Protein AF-A0A0F9GTE6-F1 (afdb_monomer_lite)

pLDDT: mean 76.85, std 14.92, range [38.41, 95.69]

Sequence (167 aa):
MPIQGTTLVRAFATLTADADADIIEAENVVIGGVTYTFDAASPLDTINTVPFVTAFAPNMAALVKVINVTGTVLTDYYTGQTKNQYCHAVLVSAGVVAIYSRVAGVSGNLVAITVGNSAIVLSDNNGALLKLGAGFIDTAIDNLQASAQINSEVAQFLAEMEINPNL

Structure (mmCIF, N/CA/C/O backbone):
data_AF-A0A0F9GTE6-F1
#
_entry.id   AF-A0A0F9GTE6-F1
#
loop_
_atom_site.group_PDB
_atom_site.id
_atom_site.type_symbol
_atom_site.label_atom_id
_atom_site.label_alt_id
_atom_site.label_comp_id
_atom_site.label_asym_id
_atom_site.label_entity_id
_atom_site.label_seq_id
_atom_site.pdbx_PDB_ins_code
_atom_site.Cartn_x
_atom_site.Cartn_y
_atom_site.Cartn_z
_atom_site.occupancy
_atom_site.B_iso_or_equiv
_atom_site.auth_seq_id
_atom_site.auth_comp_id
_atom_site.auth_asym_id
_atom_site.auth_atom_id
_atom_site.pdbx_PDB_model_num
ATOM 1 N N . MET A 1 1 ? -16.023 3.169 37.077 1.00 40.50 1 MET A N 1
ATOM 2 C CA . MET A 1 1 ? -14.614 3.378 36.665 1.00 40.50 1 MET A CA 1
ATOM 3 C C . MET A 1 1 ? -14.619 4.242 35.417 1.00 40.50 1 MET A C 1
ATOM 5 O O . MET A 1 1 ? -15.476 3.986 34.581 1.00 40.50 1 MET A O 1
ATOM 9 N N . PRO A 1 2 ? -13.734 5.239 35.263 1.00 38.41 2 PRO A N 1
ATOM 10 C CA . PRO A 1 2 ? -13.631 5.945 33.993 1.00 38.41 2 PRO A CA 1
ATOM 11 C C . PRO A 1 2 ? -13.112 4.963 32.936 1.00 38.41 2 PRO A C 1
ATOM 13 O O . PRO A 1 2 ? -12.045 4.372 33.106 1.00 38.41 2 PRO A O 1
ATOM 16 N N . ILE A 1 3 ? -13.890 4.758 31.874 1.00 45.59 3 ILE A N 1
ATOM 17 C CA . ILE A 1 3 ? -13.437 4.069 30.665 1.00 45.59 3 ILE A CA 1
ATOM 18 C C . ILE A 1 3 ? -12.301 4.924 30.099 1.00 45.59 3 ILE A C 1
ATOM 20 O O . ILE A 1 3 ? -12.526 6.040 29.632 1.00 45.59 3 ILE A O 1
ATOM 24 N N . GLN A 1 4 ? -11.061 4.442 30.207 1.00 45.56 4 GLN A N 1
ATOM 25 C CA . GLN A 1 4 ? -9.958 5.039 29.465 1.00 45.56 4 GLN A CA 1
ATOM 26 C C . GLN A 1 4 ? -10.237 4.808 27.980 1.00 45.56 4 GLN A C 1
ATOM 28 O O . GLN A 1 4 ? -10.204 3.672 27.512 1.00 45.56 4 GLN A O 1
ATOM 33 N N . GLY A 1 5 ? -10.542 5.883 27.251 1.00 46.62 5 GLY A N 1
ATOM 34 C CA . GLY A 1 5 ? -10.661 5.841 25.800 1.00 46.62 5 GLY A CA 1
ATOM 35 C C . GLY A 1 5 ? -9.325 5.417 25.201 1.00 46.62 5 GLY A C 1
ATOM 36 O O . GLY A 1 5 ? -8.363 6.183 25.219 1.00 46.62 5 GLY A O 1
ATOM 37 N N . THR A 1 6 ? -9.245 4.187 24.706 1.00 55.84 6 THR A N 1
ATOM 38 C CA . THR A 1 6 ? -8.072 3.714 23.978 1.00 55.84 6 THR A CA 1
ATOM 39 C C . THR A 1 6 ? -8.089 4.325 22.580 1.00 55.84 6 THR A C 1
ATOM 41 O O . THR A 1 6 ? -9.064 4.224 21.835 1.00 55.84 6 THR A O 1
ATOM 44 N N . THR A 1 7 ? -7.008 5.013 22.221 1.00 57.53 7 THR A N 1
ATOM 45 C CA . THR A 1 7 ? -6.841 5.588 20.886 1.00 57.53 7 THR A CA 1
ATOM 46 C C . THR A 1 7 ? -6.829 4.471 19.847 1.00 57.53 7 THR A C 1
ATOM 48 O O . THR A 1 7 ? -6.000 3.564 19.914 1.00 57.53 7 THR A O 1
ATOM 51 N N . LEU A 1 8 ? -7.718 4.544 18.854 1.00 60.12 8 LEU A N 1
ATOM 52 C CA . LEU A 1 8 ? -7.701 3.624 17.720 1.00 60.12 8 LEU A CA 1
ATOM 53 C C . LEU A 1 8 ? -6.413 3.828 16.913 1.00 60.12 8 LEU A C 1
ATOM 55 O O . LEU A 1 8 ? -6.202 4.886 16.318 1.00 60.12 8 LEU A O 1
ATOM 59 N N . VAL A 1 9 ? -5.559 2.806 16.864 1.00 66.25 9 VAL A N 1
ATOM 60 C CA . VAL A 1 9 ? -4.323 2.827 16.070 1.00 66.25 9 VAL A CA 1
ATOM 61 C C . VAL A 1 9 ? -4.582 2.187 14.702 1.00 66.25 9 VAL A C 1
ATOM 63 O O . VAL A 1 9 ? -5.354 1.233 14.571 1.00 66.25 9 VAL A O 1
ATOM 66 N N . ARG A 1 10 ? -3.951 2.716 13.651 1.00 72.50 10 ARG A N 1
ATOM 67 C CA . ARG A 1 10 ? -3.991 2.130 12.302 1.00 72.50 10 ARG A CA 1
ATOM 68 C C . ARG A 1 10 ? -2.991 0.985 12.203 1.00 72.50 10 ARG A C 1
ATOM 70 O O . ARG A 1 10 ? -1.875 1.117 12.693 1.00 72.50 10 ARG A O 1
ATOM 77 N N . ALA A 1 11 ? -3.379 -0.107 11.544 1.00 74.81 11 ALA A N 1
ATOM 78 C CA . ALA A 1 11 ? -2.418 -1.134 11.152 1.00 74.81 11 ALA A CA 1
ATOM 79 C C . ALA A 1 11 ? -1.378 -0.524 10.214 1.00 74.81 11 ALA A C 1
ATOM 81 O O . ALA A 1 11 ? -1.739 0.284 9.349 1.00 74.81 11 ALA A O 1
ATOM 82 N N . PHE A 1 12 ? -0.119 -0.899 10.409 1.00 78.06 12 PHE A N 1
ATOM 83 C CA . PHE A 1 12 ? 1.001 -0.404 9.625 1.00 78.06 12 PHE A CA 1
ATOM 84 C C . PHE A 1 12 ? 1.960 -1.546 9.289 1.00 78.06 12 PHE A C 1
ATOM 86 O O . PHE A 1 12 ? 1.988 -2.537 10.009 1.00 78.06 12 PHE A O 1
ATOM 93 N N . ALA A 1 13 ? 2.715 -1.386 8.207 1.00 79.88 13 ALA A N 1
ATOM 94 C CA . ALA A 1 13 ? 3.889 -2.188 7.876 1.00 79.88 13 ALA A CA 1
ATOM 95 C C . ALA A 1 13 ? 4.920 -1.305 7.176 1.00 79.88 13 ALA A C 1
ATOM 97 O O . ALA A 1 13 ? 4.585 -0.229 6.668 1.00 79.88 13 ALA A O 1
ATOM 98 N N . THR A 1 14 ? 6.165 -1.766 7.119 1.00 82.00 14 THR A N 1
ATOM 99 C CA . THR A 1 14 ? 7.254 -1.060 6.443 1.00 82.00 14 THR A CA 1
ATOM 100 C C . THR A 1 14 ? 7.829 -1.880 5.299 1.00 82.00 14 THR A C 1
ATOM 102 O O . THR A 1 14 ? 8.071 -3.082 5.422 1.00 82.00 14 THR A O 1
ATOM 105 N N . LEU A 1 15 ? 8.063 -1.192 4.186 1.00 83.50 15 LEU A N 1
ATOM 106 C CA . LEU A 1 15 ? 8.885 -1.650 3.075 1.00 83.50 15 LEU A CA 1
ATOM 107 C C . LEU A 1 15 ? 10.243 -0.963 3.190 1.00 83.50 15 LEU A C 1
ATOM 109 O O . LEU A 1 15 ? 10.313 0.264 3.328 1.00 83.50 15 LEU A O 1
ATOM 113 N N . THR A 1 16 ? 11.304 -1.758 3.153 1.00 82.56 16 THR A N 1
ATOM 114 C CA . THR A 1 16 ? 12.698 -1.312 3.238 1.00 82.56 16 THR A CA 1
ATOM 115 C C . THR A 1 16 ? 13.519 -1.944 2.124 1.00 82.56 16 THR A C 1
ATOM 117 O O . THR A 1 16 ? 13.119 -2.960 1.559 1.00 82.56 16 THR A O 1
ATOM 120 N N . ALA A 1 17 ? 14.678 -1.364 1.825 1.00 72.06 17 ALA A N 1
ATOM 121 C CA . ALA A 1 17 ? 15.655 -2.012 0.958 1.00 72.06 17 ALA A CA 1
ATOM 122 C C . ALA A 1 17 ? 16.155 -3.331 1.569 1.00 72.06 17 ALA A C 1
ATOM 124 O O . ALA A 1 17 ? 16.288 -3.440 2.794 1.00 72.06 17 ALA A O 1
ATOM 125 N N . ASP A 1 18 ? 16.448 -4.302 0.708 1.00 73.75 18 ASP A N 1
ATOM 126 C CA . ASP A 1 18 ? 17.352 -5.407 1.030 1.00 73.75 18 ASP A CA 1
ATOM 127 C C . ASP A 1 18 ? 18.783 -4.889 1.290 1.00 73.75 18 ASP A C 1
ATOM 129 O O . ASP A 1 18 ? 19.140 -3.778 0.889 1.00 73.75 18 ASP A O 1
ATOM 133 N N . ALA A 1 19 ? 19.619 -5.705 1.931 1.00 65.19 19 ALA A N 1
ATOM 134 C CA . ALA A 1 19 ? 21.049 -5.483 2.095 1.00 65.19 19 ALA A CA 1
ATOM 135 C C . ALA A 1 19 ? 21.783 -5.254 0.756 1.00 65.19 19 ALA A C 1
ATOM 137 O O . ALA A 1 19 ? 22.762 -4.508 0.746 1.00 65.19 19 ALA A O 1
ATOM 138 N N . ASP A 1 20 ? 21.278 -5.825 -0.347 1.00 65.62 20 ASP A N 1
ATOM 139 C CA . ASP A 1 20 ? 21.860 -5.727 -1.697 1.00 65.62 20 ASP A CA 1
ATOM 140 C C . ASP A 1 20 ? 21.166 -4.683 -2.616 1.00 65.62 20 ASP A C 1
ATOM 142 O O . ASP A 1 20 ? 21.550 -4.514 -3.767 1.00 65.62 20 ASP A O 1
ATOM 146 N N . ALA A 1 21 ? 20.170 -3.955 -2.097 1.00 65.00 21 ALA A N 1
ATOM 147 C CA . ALA A 1 21 ? 19.617 -2.661 -2.543 1.00 65.00 21 ALA A CA 1
ATOM 148 C C . ALA A 1 21 ? 19.393 -2.312 -4.045 1.00 65.00 21 ALA A C 1
ATOM 150 O O . ALA A 1 21 ? 19.319 -1.118 -4.350 1.00 65.00 21 ALA A O 1
ATOM 151 N N . ASP A 1 22 ? 19.147 -3.258 -4.954 1.00 72.50 22 ASP A N 1
ATOM 152 C CA . ASP A 1 22 ? 18.803 -2.943 -6.357 1.00 72.50 22 ASP A CA 1
ATOM 153 C C . ASP A 1 22 ? 17.375 -3.378 -6.729 1.00 72.50 22 ASP A C 1
ATOM 155 O O . ASP A 1 22 ? 17.148 -4.552 -7.006 1.00 72.50 22 ASP A O 1
ATOM 159 N N . ILE A 1 23 ? 16.413 -2.436 -6.788 1.00 81.56 23 ILE A N 1
ATOM 160 C CA . ILE A 1 23 ? 15.112 -2.692 -7.449 1.00 81.56 23 ILE A CA 1
ATOM 161 C C . ILE A 1 23 ? 15.389 -2.941 -8.921 1.00 81.56 23 ILE A C 1
ATOM 163 O O . ILE A 1 23 ? 16.141 -2.188 -9.545 1.00 81.56 23 ILE A O 1
ATOM 167 N N . ILE A 1 24 ? 14.751 -3.961 -9.479 1.00 85.94 24 ILE A N 1
ATOM 168 C CA . ILE A 1 24 ? 14.892 -4.279 -10.897 1.00 85.94 24 ILE A CA 1
ATOM 169 C C . ILE A 1 24 ? 13.675 -3.814 -11.694 1.00 85.94 24 ILE A C 1
ATOM 171 O O . ILE A 1 24 ? 12.561 -3.682 -11.188 1.00 85.94 24 ILE A O 1
ATOM 175 N N . GLU A 1 25 ? 13.889 -3.580 -12.982 1.00 89.69 25 GLU A N 1
ATOM 176 C CA . GLU A 1 25 ? 12.800 -3.337 -13.920 1.00 89.69 25 GLU A CA 1
ATOM 177 C C . GLU A 1 25 ? 11.847 -4.545 -13.963 1.00 89.69 25 GLU A C 1
ATOM 179 O O . GLU A 1 25 ? 12.272 -5.699 -13.859 1.00 89.69 25 GLU A O 1
ATOM 184 N N . ALA A 1 26 ? 10.552 -4.269 -14.10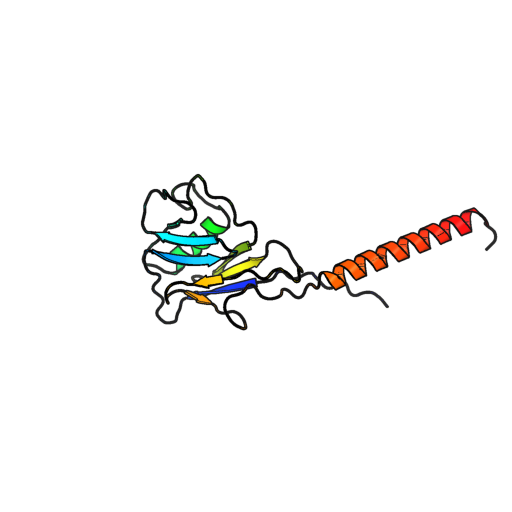7 1.00 89.56 26 ALA A N 1
ATOM 185 C CA . ALA A 1 26 ? 9.447 -5.223 -14.039 1.00 89.56 26 ALA A CA 1
ATOM 186 C C . ALA A 1 26 ? 9.265 -5.920 -12.676 1.00 89.56 26 ALA A C 1
ATOM 188 O O . ALA A 1 26 ? 8.490 -6.876 -12.563 1.00 89.56 26 ALA A O 1
ATOM 189 N N . GLU A 1 27 ? 9.937 -5.448 -11.621 1.00 88.25 27 GLU A N 1
ATOM 190 C CA . GLU A 1 27 ? 9.683 -5.923 -10.266 1.00 88.25 27 GLU A CA 1
ATOM 191 C C . GLU A 1 27 ? 8.253 -5.592 -9.826 1.00 88.25 27 GLU A C 1
ATOM 193 O O . GLU A 1 27 ? 7.710 -4.529 -10.132 1.00 88.25 27 GLU A O 1
ATOM 198 N N . ASN A 1 28 ? 7.639 -6.518 -9.087 1.00 89.19 28 ASN A N 1
ATOM 199 C CA . ASN A 1 28 ? 6.257 -6.406 -8.646 1.00 89.19 28 ASN A CA 1
ATOM 200 C C . ASN A 1 28 ? 6.155 -6.315 -7.128 1.00 89.19 28 ASN A C 1
ATOM 202 O O . ASN A 1 28 ? 6.789 -7.081 -6.398 1.00 89.19 28 ASN A O 1
ATOM 206 N N . VAL A 1 29 ? 5.261 -5.446 -6.667 1.00 88.50 29 VAL A N 1
ATOM 207 C CA . VAL A 1 29 ? 4.842 -5.353 -5.271 1.00 88.50 29 VAL A CA 1
ATOM 208 C C . VAL A 1 29 ? 3.323 -5.361 -5.211 1.00 88.50 29 VAL A C 1
ATOM 210 O O . VAL A 1 29 ? 2.655 -4.520 -5.803 1.00 88.50 29 VAL A O 1
ATOM 213 N N . VAL A 1 30 ? 2.755 -6.304 -4.470 1.00 88.50 30 VAL A N 1
ATOM 214 C CA . VAL A 1 30 ? 1.315 -6.390 -4.222 1.00 88.50 30 VAL A CA 1
ATOM 215 C C . VAL A 1 30 ? 1.017 -5.737 -2.882 1.00 88.50 30 VAL A C 1
ATOM 217 O O . VAL A 1 30 ? 1.579 -6.161 -1.881 1.00 88.50 30 VAL A O 1
ATOM 220 N N . ILE A 1 31 ? 0.136 -4.735 -2.832 1.00 87.50 31 ILE A N 1
ATOM 221 C CA . ILE A 1 31 ? -0.325 -4.096 -1.587 1.00 87.50 31 ILE A CA 1
ATOM 222 C C . ILE A 1 31 ? -1.844 -3.950 -1.645 1.00 87.50 31 ILE A C 1
ATOM 224 O O . ILE A 1 31 ? -2.394 -3.308 -2.544 1.00 87.50 31 ILE A O 1
ATOM 228 N N . GLY A 1 32 ? -2.553 -4.517 -0.669 1.00 83.06 32 GLY A N 1
ATOM 229 C CA . GLY A 1 32 ? -4.015 -4.365 -0.592 1.00 83.06 32 GLY A CA 1
ATOM 230 C C . GLY A 1 32 ? -4.742 -5.036 -1.749 1.00 83.06 32 GLY A C 1
ATOM 231 O O . GLY A 1 32 ? -5.768 -4.531 -2.189 1.00 83.06 32 GLY A O 1
ATOM 232 N N . GLY A 1 33 ? -4.176 -6.125 -2.279 1.00 83.25 33 GLY A N 1
ATOM 233 C CA . GLY A 1 33 ? -4.702 -6.828 -3.452 1.00 83.25 33 GLY A CA 1
ATOM 234 C C . GLY A 1 33 ? -4.436 -6.129 -4.790 1.00 83.25 33 GLY A C 1
ATOM 235 O O . GLY A 1 33 ? -4.874 -6.629 -5.821 1.00 83.25 33 GLY A O 1
ATOM 236 N N . VAL A 1 34 ? -3.715 -5.002 -4.797 1.00 89.69 34 VAL A N 1
ATOM 237 C CA . VAL A 1 34 ? -3.306 -4.294 -6.018 1.00 89.69 34 VAL A CA 1
ATOM 238 C C . VAL A 1 34 ? -1.845 -4.603 -6.307 1.00 89.69 34 VAL A C 1
ATOM 240 O O . VAL A 1 34 ? -1.006 -4.429 -5.428 1.00 89.69 34 VAL A O 1
ATOM 243 N N . THR A 1 35 ? -1.550 -5.049 -7.528 1.00 92.19 35 THR A N 1
ATOM 244 C CA . THR A 1 35 ? -0.177 -5.279 -8.000 1.00 92.19 35 THR A CA 1
ATOM 245 C C . THR A 1 35 ? 0.356 -4.001 -8.625 1.00 92.19 35 THR A C 1
ATOM 247 O O . THR A 1 35 ? -0.269 -3.480 -9.544 1.00 92.19 35 THR A O 1
ATOM 250 N N . TYR A 1 36 ? 1.487 -3.522 -8.123 1.00 93.06 36 TYR A N 1
ATOM 251 C CA . TYR A 1 36 ? 2.249 -2.410 -8.671 1.00 93.06 36 TYR A CA 1
ATOM 252 C C . TYR A 1 36 ? 3.512 -2.943 -9.332 1.00 93.06 36 TYR A C 1
ATOM 254 O O . TYR A 1 36 ? 4.205 -3.767 -8.734 1.00 93.06 36 TYR A O 1
ATOM 262 N N . THR A 1 37 ? 3.808 -2.458 -10.532 1.00 93.44 37 THR A N 1
ATOM 263 C CA . THR A 1 37 ? 4.943 -2.921 -11.340 1.00 93.44 37 THR A CA 1
ATOM 264 C C . THR A 1 37 ? 5.890 -1.761 -11.593 1.00 93.44 37 THR A C 1
ATOM 266 O O . THR A 1 37 ? 5.453 -0.722 -12.084 1.00 93.44 37 THR A O 1
ATOM 269 N N . PHE A 1 38 ? 7.168 -1.922 -11.256 1.00 92.62 38 PHE A N 1
ATOM 270 C CA . PHE A 1 38 ? 8.203 -0.939 -11.575 1.00 92.62 38 PHE A CA 1
ATOM 271 C C . PHE A 1 38 ? 8.561 -1.033 -13.057 1.00 92.62 38 PHE A C 1
ATOM 273 O O . PHE A 1 38 ? 8.980 -2.088 -13.520 1.00 92.62 38 PHE A O 1
ATOM 280 N N . ASP A 1 39 ? 8.402 0.053 -13.802 1.00 93.19 39 ASP A N 1
ATOM 281 C CA . ASP A 1 39 ? 8.608 0.075 -15.250 1.00 93.19 39 ASP A CA 1
ATOM 282 C C . ASP A 1 39 ? 9.289 1.382 -15.674 1.00 93.19 39 ASP A C 1
ATOM 284 O O . ASP A 1 39 ? 8.959 2.468 -15.181 1.00 93.19 39 ASP A O 1
ATOM 288 N N . ALA A 1 40 ? 10.264 1.275 -16.576 1.00 90.75 40 ALA A N 1
ATOM 289 C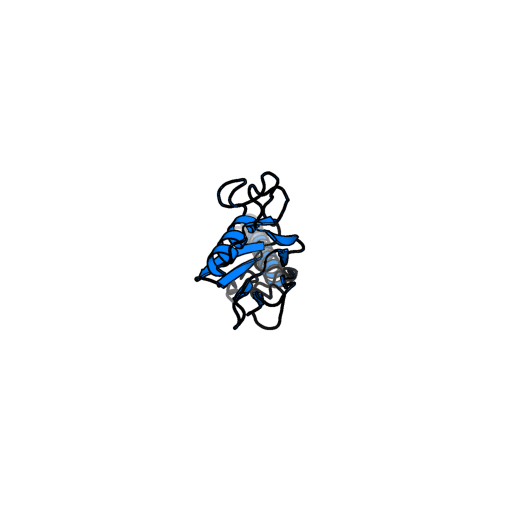 CA . ALA A 1 40 ? 10.970 2.416 -17.149 1.00 90.75 40 ALA A CA 1
ATOM 290 C C . ALA A 1 40 ? 10.156 3.128 -18.247 1.00 90.75 40 ALA A C 1
ATOM 292 O O . ALA A 1 40 ? 10.612 4.141 -18.790 1.00 90.75 40 ALA A O 1
ATOM 293 N N . ALA A 1 41 ? 8.972 2.613 -18.592 1.00 85.19 41 ALA A N 1
ATOM 294 C CA . ALA A 1 41 ? 8.083 3.195 -19.585 1.00 85.19 41 ALA A CA 1
ATOM 295 C C . ALA A 1 41 ? 7.770 4.674 -19.296 1.00 85.19 41 ALA A C 1
ATOM 297 O O . ALA A 1 41 ? 7.399 5.075 -18.191 1.00 85.19 41 ALA A O 1
ATOM 298 N N . SER A 1 42 ? 7.891 5.498 -20.337 1.00 82.12 42 SER A N 1
ATOM 299 C CA . SER A 1 42 ? 7.529 6.912 -20.308 1.00 82.12 42 SER A CA 1
ATOM 300 C C . SER A 1 42 ? 6.938 7.326 -21.662 1.00 82.12 42 SER A C 1
ATOM 302 O O . SER A 1 42 ? 7.604 7.149 -22.686 1.00 82.12 42 SER A O 1
ATOM 304 N N . PRO A 1 43 ? 5.713 7.886 -21.709 1.00 86.00 43 PRO A N 1
ATOM 305 C CA . PRO A 1 43 ? 4.803 8.092 -20.580 1.00 86.00 43 PRO A CA 1
ATOM 306 C C . PRO A 1 43 ? 4.289 6.764 -20.006 1.00 86.00 43 PRO A C 1
ATOM 308 O O . PRO A 1 43 ? 4.250 5.757 -20.706 1.00 86.00 43 PRO A O 1
ATOM 311 N N . LEU A 1 44 ? 3.847 6.779 -18.747 1.00 90.56 44 LEU A N 1
ATOM 312 C CA . LEU A 1 44 ? 3.160 5.627 -18.158 1.00 90.56 44 LEU A CA 1
ATOM 313 C C . LEU A 1 44 ? 1.859 5.360 -18.926 1.00 90.56 44 LEU A C 1
ATOM 315 O O . LEU A 1 44 ? 1.019 6.258 -19.039 1.00 90.56 44 LEU A O 1
ATOM 319 N N . ASP A 1 45 ? 1.671 4.142 -19.423 1.00 91.19 45 ASP A N 1
ATOM 320 C CA . ASP A 1 45 ? 0.546 3.761 -20.290 1.00 91.19 45 ASP A CA 1
ATOM 321 C C . ASP A 1 45 ? -0.414 2.740 -19.656 1.00 91.19 45 ASP A C 1
ATOM 323 O O . ASP A 1 45 ? -1.508 2.509 -20.178 1.00 91.19 45 ASP A O 1
ATOM 327 N N . THR A 1 46 ? -0.035 2.189 -18.502 1.00 94.44 46 THR A N 1
ATOM 328 C CA . THR A 1 46 ? -0.734 1.088 -17.841 1.00 94.44 46 THR A CA 1
ATOM 329 C C . THR A 1 46 ? -1.060 1.432 -16.385 1.00 94.44 46 THR A C 1
ATOM 331 O O . THR A 1 46 ? -0.347 2.171 -15.705 1.00 94.44 46 THR A O 1
ATOM 334 N N . ILE A 1 47 ? -2.193 0.923 -15.894 1.00 94.88 47 ILE A N 1
ATOM 335 C CA . ILE A 1 47 ? -2.615 1.109 -14.502 1.00 94.88 47 ILE A CA 1
ATOM 336 C C . ILE A 1 47 ? -1.658 0.394 -13.537 1.00 94.88 47 ILE A C 1
ATOM 338 O O . ILE A 1 47 ? -1.194 -0.709 -13.809 1.00 94.88 47 ILE A O 1
ATOM 342 N N . ASN A 1 48 ? -1.421 1.005 -12.378 1.00 94.25 48 ASN A N 1
ATOM 343 C CA . ASN A 1 48 ? -0.541 0.540 -11.302 1.00 94.25 48 ASN A CA 1
ATOM 344 C C . ASN A 1 48 ? 0.950 0.450 -11.665 1.00 94.25 48 ASN A C 1
ATOM 346 O O . ASN A 1 48 ? 1.740 -0.068 -10.876 1.00 94.25 48 ASN A O 1
ATOM 350 N N . THR A 1 49 ? 1.353 1.002 -12.805 1.00 95.00 49 THR A N 1
ATOM 351 C CA . THR A 1 49 ? 2.764 1.143 -13.152 1.00 95.00 49 THR A CA 1
ATOM 352 C C . THR A 1 49 ? 3.427 2.220 -12.296 1.00 95.00 49 THR A C 1
ATOM 354 O O . THR A 1 49 ? 2.880 3.309 -12.099 1.00 95.00 49 THR A O 1
ATOM 357 N N . VAL A 1 50 ? 4.616 1.909 -11.789 1.00 94.06 50 VAL A N 1
ATOM 358 C CA . VAL A 1 50 ? 5.465 2.788 -10.988 1.00 94.06 50 VAL A CA 1
ATOM 359 C C . VAL A 1 50 ? 6.683 3.172 -11.822 1.00 94.06 50 VAL A C 1
ATOM 361 O O . VAL A 1 50 ? 7.382 2.270 -12.277 1.00 94.06 50 VAL A O 1
ATOM 364 N N . PRO A 1 51 ? 6.976 4.473 -12.002 1.00 94.00 51 PRO A N 1
ATOM 365 C CA . PRO A 1 51 ? 8.205 4.905 -12.654 1.00 94.00 51 PRO A CA 1
ATOM 366 C C . PRO A 1 51 ? 9.438 4.248 -12.038 1.00 94.00 51 PRO A C 1
ATOM 368 O O . PRO A 1 51 ? 9.643 4.319 -10.822 1.00 94.00 51 PRO A O 1
ATOM 371 N N . PHE A 1 52 ? 10.257 3.645 -12.890 1.00 92.62 52 PHE A N 1
ATOM 372 C CA . PHE A 1 52 ? 11.501 3.002 -12.504 1.00 92.62 52 PHE A CA 1
ATOM 373 C C . PHE A 1 52 ? 12.720 3.851 -12.866 1.00 92.62 52 PHE A C 1
ATOM 375 O O . PHE A 1 52 ? 12.848 4.381 -13.970 1.00 92.62 52 PHE A O 1
ATOM 382 N N . VAL A 1 53 ? 13.658 3.922 -11.930 1.00 90.38 53 VAL A N 1
ATOM 383 C CA . VAL A 1 53 ? 15.042 4.343 -12.141 1.00 90.38 53 VAL A CA 1
ATOM 384 C C . VAL A 1 53 ? 15.972 3.396 -11.388 1.00 90.38 53 VAL A C 1
ATOM 386 O O . VAL A 1 53 ? 15.556 2.690 -10.479 1.00 90.38 53 VAL A O 1
ATOM 389 N N . THR A 1 54 ? 17.264 3.408 -11.701 1.00 86.44 54 THR A N 1
ATOM 390 C CA . THR A 1 54 ? 18.236 2.510 -11.051 1.00 86.44 54 THR A CA 1
ATOM 391 C C . THR A 1 54 ? 18.412 2.764 -9.552 1.00 86.44 54 THR A C 1
ATOM 393 O O . THR A 1 54 ? 18.839 1.883 -8.820 1.00 86.44 54 THR A O 1
ATOM 396 N N . ALA A 1 55 ? 18.092 3.966 -9.069 1.00 85.44 55 ALA A N 1
ATOM 397 C CA . ALA A 1 55 ? 18.220 4.304 -7.659 1.00 85.44 55 ALA A CA 1
ATOM 398 C C . ALA A 1 55 ? 16.986 3.869 -6.846 1.0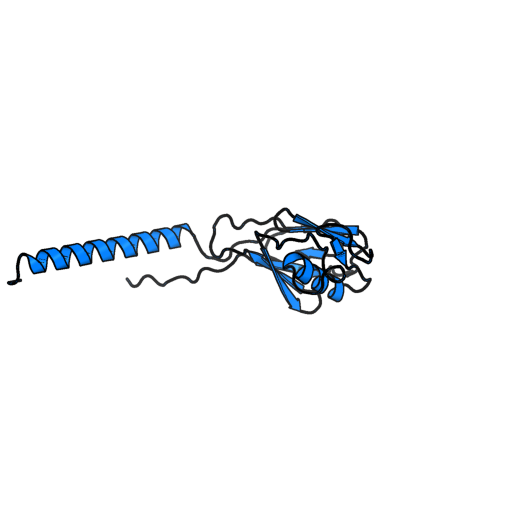0 85.44 55 ALA A C 1
ATOM 400 O O . ALA A 1 55 ? 15.853 4.242 -7.154 1.00 85.44 55 ALA A O 1
ATOM 401 N N . PHE A 1 56 ? 17.224 3.186 -5.724 1.00 84.31 56 PHE A N 1
ATOM 402 C CA . PHE A 1 56 ? 16.176 2.670 -4.837 1.00 84.31 56 PHE A CA 1
ATOM 403 C C . PHE A 1 56 ? 15.243 3.753 -4.262 1.00 84.31 56 PHE A C 1
ATOM 405 O O . PHE A 1 56 ? 14.017 3.647 -4.323 1.00 84.31 56 PHE A O 1
ATOM 412 N N . ALA A 1 57 ? 15.805 4.819 -3.682 1.00 86.88 57 ALA A N 1
ATOM 413 C CA . ALA A 1 57 ? 15.013 5.823 -2.965 1.00 86.88 57 ALA A C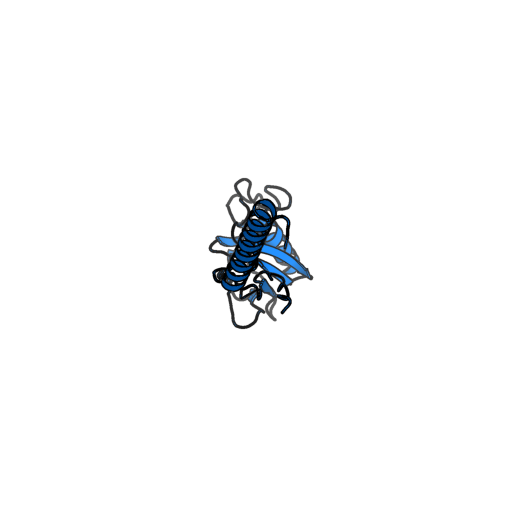A 1
ATOM 414 C C . ALA A 1 57 ? 13.998 6.570 -3.864 1.00 86.88 57 ALA A C 1
ATOM 416 O O . ALA A 1 57 ? 12.849 6.731 -3.439 1.00 86.88 57 ALA A O 1
ATOM 417 N N . PRO A 1 58 ? 14.348 6.986 -5.099 1.00 90.12 58 PRO A N 1
ATOM 418 C CA . PRO A 1 58 ? 13.371 7.516 -6.048 1.00 90.12 58 PRO A CA 1
ATOM 419 C C . PRO A 1 58 ? 12.235 6.546 -6.398 1.00 90.12 58 PRO A C 1
ATOM 421 O O . PRO A 1 58 ? 11.087 6.983 -6.443 1.00 90.12 58 PRO A O 1
ATOM 424 N N . ASN A 1 59 ? 12.512 5.248 -6.567 1.00 90.38 59 ASN A N 1
ATOM 425 C CA . ASN A 1 59 ? 11.475 4.243 -6.841 1.00 90.38 59 ASN A CA 1
ATOM 426 C C . ASN A 1 59 ? 10.484 4.121 -5.679 1.00 90.38 59 ASN A C 1
ATOM 428 O O . ASN A 1 59 ? 9.273 4.070 -5.885 1.00 90.38 59 ASN A O 1
ATOM 432 N N . MET A 1 60 ? 10.973 4.148 -4.437 1.00 89.62 60 MET A N 1
ATOM 433 C CA . MET A 1 60 ? 10.112 4.148 -3.250 1.00 89.62 60 MET A CA 1
ATOM 434 C C . MET A 1 60 ? 9.241 5.405 -3.156 1.00 89.62 60 MET A C 1
ATOM 436 O O . MET A 1 60 ? 8.056 5.327 -2.826 1.00 89.62 60 MET A O 1
ATOM 440 N N . ALA A 1 61 ? 9.799 6.570 -3.488 1.00 91.75 61 ALA A N 1
ATOM 441 C CA . ALA A 1 61 ? 9.024 7.803 -3.565 1.00 91.75 61 ALA A CA 1
ATOM 442 C C . ALA A 1 61 ? 7.962 7.739 -4.681 1.00 91.75 61 ALA A C 1
ATOM 444 O O . ALA A 1 61 ? 6.831 8.182 -4.471 1.00 91.75 61 ALA A O 1
ATOM 445 N N . ALA A 1 62 ? 8.297 7.159 -5.836 1.00 93.25 62 ALA A N 1
ATOM 446 C CA . ALA A 1 62 ? 7.364 6.943 -6.940 1.00 93.25 62 ALA A CA 1
ATOM 447 C C . ALA A 1 62 ? 6.231 5.979 -6.546 1.00 93.25 62 ALA A C 1
ATOM 449 O O . ALA A 1 62 ? 5.061 6.283 -6.772 1.00 93.25 62 ALA A O 1
ATOM 450 N N . LEU A 1 63 ? 6.541 4.884 -5.847 1.00 92.94 63 LEU A N 1
ATOM 451 C CA . LEU A 1 63 ? 5.540 3.949 -5.329 1.00 92.94 63 LEU A CA 1
ATOM 452 C C . LEU A 1 63 ? 4.525 4.653 -4.410 1.00 92.94 63 LEU A C 1
ATOM 454 O O . LEU A 1 63 ? 3.315 4.480 -4.566 1.00 92.94 63 LEU A O 1
ATOM 458 N N . VAL A 1 64 ? 4.997 5.503 -3.487 1.00 94.44 64 VAL A N 1
ATOM 459 C CA . VAL A 1 64 ? 4.122 6.305 -2.608 1.00 94.44 64 VAL A CA 1
ATOM 460 C C . VAL A 1 64 ? 3.183 7.195 -3.425 1.00 94.44 64 VAL A C 1
ATOM 462 O O . VAL A 1 64 ? 1.992 7.296 -3.107 1.00 94.44 64 VAL A O 1
ATOM 465 N N . LYS A 1 65 ? 3.699 7.822 -4.487 1.00 95.25 65 LYS A N 1
ATOM 466 C CA . LYS A 1 65 ? 2.912 8.679 -5.376 1.00 95.25 65 LYS A CA 1
ATOM 467 C C . LYS A 1 65 ? 1.823 7.912 -6.119 1.00 95.25 65 LYS A C 1
ATOM 469 O O . LYS A 1 65 ? 0.691 8.394 -6.158 1.00 95.25 65 LYS A O 1
ATOM 474 N N . VAL A 1 66 ? 2.127 6.721 -6.636 1.00 95.38 66 VAL A N 1
ATOM 475 C CA . VAL A 1 66 ? 1.158 5.870 -7.348 1.00 95.38 66 VAL A CA 1
ATOM 476 C C . VAL A 1 66 ? 0.060 5.370 -6.407 1.00 95.38 66 VAL A C 1
ATOM 478 O O . VAL A 1 66 ? -1.121 5.546 -6.706 1.00 95.38 66 VAL A O 1
ATOM 481 N N . ILE A 1 67 ? 0.414 4.835 -5.229 1.00 93.56 67 ILE A N 1
ATOM 482 C CA . ILE A 1 67 ? -0.559 4.323 -4.237 1.00 93.56 67 ILE A CA 1
ATOM 483 C C . ILE A 1 67 ? -1.556 5.414 -3.820 1.00 93.56 67 ILE A C 1
ATOM 485 O O . ILE A 1 67 ? -2.763 5.172 -3.683 1.00 93.56 67 ILE A O 1
ATOM 489 N N . ASN A 1 68 ? -1.044 6.625 -3.591 1.00 94.44 68 ASN A N 1
ATOM 490 C CA . ASN A 1 68 ? -1.837 7.746 -3.100 1.00 94.44 68 ASN A CA 1
ATOM 491 C C . ASN A 1 68 ? -2.463 8.596 -4.211 1.00 94.44 68 ASN A C 1
ATOM 493 O O . ASN A 1 68 ? -3.280 9.466 -3.886 1.00 94.44 68 ASN A O 1
ATOM 497 N N . VAL A 1 69 ? -2.093 8.364 -5.475 1.00 94.44 69 VAL A N 1
ATOM 498 C CA . VAL A 1 69 ? -2.395 9.222 -6.636 1.00 94.44 69 VAL A CA 1
ATOM 499 C C . VAL A 1 69 ? -2.072 10.679 -6.315 1.00 94.44 69 VAL A C 1
ATOM 501 O O . VAL A 1 69 ? -2.941 11.551 -6.246 1.00 94.44 69 VAL A O 1
ATOM 504 N N . THR A 1 70 ? -0.802 10.918 -6.000 1.00 92.88 70 THR A N 1
ATOM 505 C CA . THR A 1 70 ? -0.262 12.242 -5.676 1.00 92.88 70 THR A CA 1
ATOM 506 C C . THR A 1 70 ? 0.880 12.560 -6.626 1.00 92.88 70 THR A C 1
ATOM 508 O O . THR A 1 70 ? 1.820 11.780 -6.707 1.00 92.88 70 THR A O 1
ATOM 511 N N . GLY A 1 71 ? 0.827 13.701 -7.313 1.00 91.25 71 GLY A N 1
ATOM 512 C CA . GLY A 1 71 ? 1.837 14.102 -8.298 1.00 91.25 71 GLY A CA 1
ATOM 513 C C . GLY A 1 71 ? 1.233 14.405 -9.667 1.00 91.25 71 GLY A C 1
ATOM 514 O O . GLY A 1 71 ? 0.037 14.703 -9.773 1.00 91.25 71 GLY A O 1
ATOM 515 N N . THR A 1 72 ? 2.063 14.310 -10.700 1.00 93.94 72 THR A N 1
ATOM 516 C CA . THR A 1 72 ? 1.711 14.650 -12.082 1.00 93.94 72 THR A CA 1
ATOM 517 C C . THR A 1 72 ? 1.310 13.410 -12.878 1.00 93.94 72 THR A C 1
ATOM 519 O O . THR A 1 72 ? 2.040 12.423 -12.927 1.00 93.94 72 THR A O 1
ATOM 522 N N . VAL A 1 73 ? 0.162 13.475 -13.550 1.00 93.44 73 VAL A N 1
ATOM 523 C CA . VAL A 1 73 ? -0.328 12.417 -14.446 1.00 93.44 73 VAL A CA 1
ATOM 524 C C . VAL A 1 73 ? 0.676 12.147 -15.580 1.00 93.44 73 VAL A C 1
ATOM 526 O O . VAL A 1 73 ? 1.306 13.079 -16.072 1.00 93.44 73 VAL A O 1
ATOM 529 N N . LEU A 1 74 ? 0.818 10.890 -16.006 1.00 89.81 74 LEU A N 1
ATOM 530 C CA . LEU A 1 74 ? 1.769 10.368 -17.008 1.00 89.81 74 LEU A CA 1
ATOM 531 C C . LEU A 1 74 ? 3.259 10.462 -16.637 1.00 89.81 74 LEU A C 1
ATOM 533 O O . LEU A 1 74 ? 4.064 9.767 -17.252 1.00 89.81 74 LEU A O 1
ATOM 537 N N . THR A 1 75 ? 3.626 11.265 -15.635 1.00 90.94 75 THR A N 1
ATOM 538 C CA . THR A 1 75 ? 4.980 11.299 -15.057 1.00 90.94 75 THR A CA 1
ATOM 539 C C . THR A 1 75 ? 5.085 10.426 -13.812 1.00 90.94 75 THR A C 1
ATOM 541 O O . THR A 1 75 ? 6.003 9.625 -13.701 1.00 90.94 75 THR A O 1
ATOM 544 N N . ASP A 1 76 ? 4.161 10.599 -12.866 1.00 93.06 76 ASP A N 1
ATOM 545 C CA . ASP A 1 76 ? 4.181 9.927 -11.565 1.00 93.06 76 ASP A CA 1
ATOM 546 C C . ASP A 1 76 ? 3.173 8.771 -11.484 1.00 93.06 76 ASP A C 1
ATOM 548 O O . ASP A 1 76 ? 3.377 7.852 -10.701 1.00 93.06 76 ASP A O 1
ATOM 552 N N . TYR A 1 77 ? 2.072 8.827 -12.244 1.00 93.25 77 TYR A N 1
ATOM 553 C CA . TYR A 1 77 ? 1.049 7.774 -12.308 1.00 93.25 77 TYR A CA 1
ATOM 554 C C . TYR A 1 77 ? 0.240 7.843 -13.613 1.00 93.25 77 TYR A C 1
ATOM 556 O O . TYR A 1 77 ? 0.120 8.900 -14.232 1.00 93.25 77 TYR A O 1
ATOM 564 N N . TYR A 1 78 ? -0.353 6.722 -14.022 1.00 95.69 78 TYR A N 1
ATOM 565 C CA . TYR A 1 78 ? -1.196 6.624 -15.218 1.00 95.69 78 TYR A CA 1
ATOM 566 C C . TYR A 1 78 ? -2.505 7.434 -15.116 1.00 95.69 78 TYR A C 1
ATOM 568 O O . TYR A 1 78 ? -3.094 7.549 -14.046 1.00 95.69 78 TYR A O 1
ATOM 576 N N . THR A 1 79 ? -3.029 7.940 -16.239 1.00 93.62 79 THR A N 1
ATOM 577 C CA . THR A 1 79 ? -4.249 8.785 -16.272 1.00 93.62 79 THR A CA 1
ATOM 578 C C . THR A 1 79 ? -5.488 8.128 -15.655 1.00 93.62 79 THR A C 1
ATOM 580 O O . THR A 1 79 ? -6.290 8.807 -15.020 1.00 93.62 79 THR A O 1
ATOM 583 N N . GLY A 1 80 ? -5.644 6.813 -15.803 1.00 91.75 80 GLY A N 1
ATOM 584 C CA . GLY A 1 80 ? -6.748 6.047 -15.212 1.00 91.75 80 GLY A CA 1
ATOM 585 C C . GLY A 1 80 ? -6.494 5.546 -13.787 1.00 91.75 80 GLY A C 1
ATOM 586 O O . GLY A 1 80 ? -7.279 4.741 -13.289 1.00 91.75 80 GLY A O 1
ATOM 587 N N . GLN A 1 81 ? -5.401 5.959 -13.138 1.00 95.25 81 GLN A N 1
ATOM 588 C CA . GLN A 1 81 ? -5.051 5.476 -11.806 1.00 95.25 81 GLN A CA 1
ATOM 589 C C . GLN A 1 81 ? -6.049 5.964 -10.750 1.00 95.25 81 GLN A C 1
ATOM 591 O O . GLN A 1 81 ? -6.305 7.160 -10.603 1.00 95.25 81 GLN A O 1
ATOM 596 N N . THR A 1 82 ? -6.540 5.037 -9.930 1.00 93.88 82 THR A N 1
ATOM 597 C CA . THR A 1 82 ? -7.324 5.344 -8.729 1.00 93.88 82 THR A CA 1
ATOM 598 C C . THR A 1 82 ? -6.510 5.098 -7.465 1.00 93.88 82 THR A C 1
ATOM 600 O O . THR A 1 82 ? -5.637 4.229 -7.430 1.00 93.88 82 THR A O 1
ATOM 603 N N . LYS A 1 83 ? -6.819 5.843 -6.397 1.00 90.62 83 LYS A N 1
ATOM 604 C CA . LYS A 1 83 ? -6.196 5.637 -5.082 1.00 90.62 83 LYS A CA 1
ATOM 605 C C . LYS A 1 83 ? -6.487 4.234 -4.579 1.00 90.62 83 LYS A C 1
ATOM 607 O O . LYS A 1 83 ? -7.621 3.769 -4.685 1.00 90.62 83 LYS A O 1
ATOM 612 N N . ASN A 1 84 ? -5.500 3.602 -3.953 1.00 89.06 84 ASN A N 1
ATOM 613 C CA . ASN A 1 84 ? -5.753 2.342 -3.269 1.00 89.06 84 ASN A CA 1
ATOM 614 C C . ASN A 1 84 ? -6.755 2.572 -2.129 1.00 89.06 84 ASN A C 1
ATOM 616 O O . ASN A 1 84 ? -6.534 3.413 -1.255 1.00 89.06 84 ASN A O 1
ATOM 620 N N . GLN A 1 85 ? -7.870 1.845 -2.153 1.00 85.12 85 GLN A N 1
ATOM 621 C CA . GLN A 1 85 ? -8.973 2.031 -1.208 1.00 85.12 85 GLN A CA 1
ATOM 622 C C . GLN A 1 85 ? -8.708 1.427 0.176 1.00 85.12 85 GLN A C 1
ATOM 624 O O . GLN A 1 85 ? -9.360 1.811 1.146 1.00 85.12 85 GLN A O 1
ATOM 629 N N . TYR A 1 86 ? -7.739 0.519 0.289 1.00 82.81 86 TYR A N 1
ATOM 630 C CA . TYR A 1 86 ? -7.438 -0.189 1.532 1.00 82.81 86 TYR A CA 1
ATOM 631 C C . TYR A 1 86 ? -6.273 0.441 2.290 1.00 82.81 86 TYR A C 1
ATOM 633 O O . TYR A 1 86 ? -6.278 0.468 3.522 1.00 82.81 86 TYR A O 1
ATOM 641 N N . CYS A 1 87 ? -5.297 1.002 1.573 1.00 86.12 87 CYS A N 1
ATOM 642 C CA . CYS A 1 87 ? -4.085 1.537 2.180 1.00 86.12 87 CYS A CA 1
ATOM 643 C C . CYS A 1 87 ? -3.737 2.964 1.741 1.00 86.12 87 CYS A C 1
ATOM 645 O O . CYS A 1 87 ? -4.200 3.486 0.723 1.00 86.12 87 CYS A O 1
ATOM 647 N N . HIS A 1 88 ? -2.889 3.595 2.541 1.00 88.75 88 HIS A N 1
ATOM 648 C CA . HIS A 1 88 ? -2.144 4.791 2.177 1.00 88.75 88 HIS A CA 1
ATOM 649 C C . HIS A 1 88 ? -0.668 4.575 2.499 1.00 88.75 88 HIS A C 1
ATOM 651 O O . HIS A 1 88 ? -0.339 3.833 3.424 1.00 88.75 88 HIS A O 1
ATOM 657 N N . ALA A 1 89 ? 0.205 5.209 1.728 1.00 90.88 89 ALA A N 1
ATOM 658 C CA . ALA A 1 89 ? 1.649 5.077 1.879 1.00 90.88 89 ALA A CA 1
ATOM 659 C C . ALA A 1 89 ? 2.276 6.407 2.307 1.00 90.88 89 ALA A C 1
ATOM 661 O O . ALA A 1 89 ? 1.800 7.472 1.917 1.00 90.88 89 ALA A O 1
ATOM 662 N N . VAL A 1 90 ? 3.349 6.359 3.088 1.00 90.44 90 VAL A N 1
ATOM 663 C CA . VAL A 1 90 ? 4.124 7.530 3.505 1.00 90.44 90 VAL A CA 1
ATOM 664 C C . VAL A 1 90 ? 5.603 7.188 3.418 1.00 90.44 90 VAL A C 1
ATOM 666 O O . VAL A 1 90 ? 6.032 6.137 3.887 1.00 90.44 90 VAL A O 1
ATOM 669 N N . LEU A 1 91 ? 6.391 8.088 2.837 1.00 89.62 91 LEU A N 1
ATOM 670 C CA . LEU A 1 91 ? 7.843 7.970 2.852 1.00 89.62 91 LEU A CA 1
ATOM 671 C C . LEU A 1 91 ? 8.359 8.431 4.223 1.00 89.62 91 LEU A C 1
ATOM 673 O O . LEU A 1 91 ? 8.175 9.591 4.588 1.00 89.62 91 LEU A O 1
ATOM 677 N N . VAL A 1 92 ? 8.967 7.523 4.985 1.00 86.69 92 VAL A N 1
ATOM 678 C CA . VAL A 1 92 ? 9.483 7.801 6.339 1.00 86.69 92 VAL A CA 1
ATOM 679 C C . VAL A 1 92 ? 10.926 8.296 6.275 1.00 86.69 92 VAL A C 1
ATOM 681 O O . VAL A 1 92 ? 11.314 9.202 7.008 1.00 86.69 92 VAL A O 1
ATOM 684 N N . SER A 1 93 ? 11.719 7.723 5.372 1.00 84.81 93 SER A N 1
ATOM 685 C CA . SER A 1 93 ? 13.083 8.153 5.073 1.00 84.81 93 SER A CA 1
ATOM 686 C C . SER A 1 93 ? 13.474 7.714 3.659 1.00 84.81 93 SER A C 1
ATOM 688 O O . SER A 1 93 ? 12.688 7.081 2.949 1.00 84.81 93 SER A O 1
ATOM 690 N N . ALA A 1 94 ? 14.688 8.062 3.225 1.00 77.25 94 ALA A N 1
ATOM 691 C CA . ALA A 1 94 ? 15.226 7.602 1.951 1.00 77.25 94 ALA A CA 1
ATOM 692 C C . ALA A 1 94 ? 15.321 6.064 1.951 1.00 77.25 94 ALA A C 1
ATOM 694 O O . ALA A 1 94 ? 16.201 5.492 2.584 1.00 77.25 94 ALA A O 1
ATOM 695 N N . GLY A 1 95 ? 14.382 5.407 1.266 1.00 77.44 95 GLY A N 1
ATOM 696 C CA . GLY A 1 95 ? 14.315 3.949 1.161 1.00 77.44 95 GLY A CA 1
ATOM 697 C C . GLY A 1 95 ? 13.461 3.240 2.218 1.00 77.44 95 GLY A C 1
ATOM 698 O O . GLY A 1 95 ? 13.497 2.015 2.295 1.00 77.44 95 GLY A O 1
ATOM 699 N N . VAL A 1 96 ? 12.677 3.977 3.011 1.00 84.19 96 VAL A N 1
ATOM 700 C CA . VAL A 1 96 ? 11.708 3.378 3.940 1.00 84.19 96 VAL A CA 1
ATOM 701 C C . VAL A 1 96 ? 10.324 3.941 3.675 1.00 84.19 96 VAL A C 1
ATOM 703 O O . VAL A 1 96 ? 10.082 5.141 3.845 1.00 84.19 96 VAL A O 1
ATOM 706 N N . VAL A 1 97 ? 9.401 3.065 3.289 1.00 87.75 97 VAL A N 1
ATOM 707 C CA . VAL A 1 97 ? 7.994 3.406 3.070 1.00 87.75 97 VAL A CA 1
ATOM 708 C C . VAL A 1 97 ? 7.156 2.736 4.146 1.00 87.75 97 VAL A C 1
ATOM 710 O O . VAL A 1 97 ? 7.170 1.516 4.283 1.00 87.75 97 VAL A O 1
ATOM 713 N N . ALA A 1 98 ? 6.391 3.530 4.888 1.00 86.56 98 ALA A N 1
ATOM 714 C CA . ALA A 1 98 ? 5.350 3.021 5.764 1.00 86.56 98 ALA A CA 1
ATOM 715 C C . ALA A 1 98 ? 4.032 2.924 4.994 1.00 86.56 98 ALA A C 1
ATOM 717 O O . ALA A 1 98 ? 3.573 3.893 4.386 1.00 86.56 98 ALA A O 1
ATOM 718 N N . ILE A 1 99 ? 3.412 1.753 5.040 1.00 86.88 99 ILE A N 1
ATOM 719 C CA . ILE A 1 99 ? 2.074 1.502 4.520 1.00 86.88 99 ILE A CA 1
ATOM 720 C C . ILE A 1 99 ? 1.130 1.408 5.710 1.00 86.88 99 ILE A C 1
ATOM 722 O O . ILE A 1 99 ? 1.424 0.734 6.691 1.00 86.88 99 ILE A O 1
ATOM 726 N N . TYR A 1 100 ? -0.018 2.061 5.615 1.00 84.06 100 TYR A N 1
ATOM 727 C CA . TYR A 1 100 ? -1.013 2.121 6.674 1.00 84.06 100 TYR A CA 1
ATOM 728 C C . TYR A 1 100 ? -2.397 1.770 6.139 1.00 84.06 100 TYR A C 1
ATOM 730 O O . TYR A 1 100 ? -2.766 2.174 5.030 1.00 84.06 100 TYR A O 1
ATOM 738 N N . SER A 1 101 ? -3.224 1.121 6.960 1.00 80.31 101 SER A N 1
ATOM 739 C CA . SER A 1 101 ? -4.644 0.957 6.629 1.00 80.31 101 SER A CA 1
ATOM 740 C C . SER A 1 101 ? -5.368 2.310 6.621 1.00 80.31 101 SER A C 1
ATOM 742 O O . SER A 1 101 ? -5.143 3.189 7.470 1.00 80.31 101 SER A O 1
ATOM 744 N N . ARG A 1 102 ? -6.285 2.485 5.664 1.00 78.75 102 ARG A N 1
ATOM 745 C CA . ARG A 1 102 ? -7.179 3.652 5.602 1.00 78.75 102 ARG A CA 1
ATOM 746 C C . ARG A 1 102 ? -8.255 3.664 6.681 1.00 78.75 102 ARG A C 1
ATOM 748 O O . ARG A 1 102 ? -8.781 4.745 6.953 1.00 78.75 102 ARG A O 1
ATOM 755 N N . VAL A 1 103 ? -8.510 2.558 7.373 1.00 73.75 103 VAL A N 1
ATOM 756 C CA . VAL A 1 103 ? -9.460 2.513 8.495 1.00 73.75 103 VAL A CA 1
ATOM 757 C C . VAL A 1 103 ? -8.716 2.137 9.776 1.00 73.75 103 VAL A C 1
ATOM 759 O O . VAL A 1 103 ? -7.975 1.160 9.810 1.00 73.75 103 VAL A O 1
ATOM 762 N N . ALA A 1 104 ? -8.855 2.933 10.837 1.00 67.62 104 ALA A N 1
ATOM 763 C CA . ALA A 1 104 ? -8.217 2.646 12.124 1.00 67.62 104 ALA A CA 1
ATOM 764 C C . ALA A 1 104 ? -9.006 1.580 12.904 1.00 67.62 104 ALA A C 1
ATOM 766 O O . ALA A 1 104 ? -10.231 1.554 12.828 1.00 67.62 104 ALA A O 1
ATOM 767 N N . GLY A 1 105 ? -8.310 0.723 13.660 1.00 57.16 105 GLY A N 1
ATOM 768 C CA . GLY A 1 105 ? -8.926 -0.164 14.656 1.00 57.16 105 GLY A CA 1
ATOM 769 C C . GLY A 1 105 ? -9.838 -1.293 14.157 1.00 57.16 105 GLY A C 1
ATOM 770 O O . GLY A 1 105 ? -10.583 -1.848 14.955 1.00 57.16 105 GLY A O 1
ATOM 771 N N . VAL A 1 106 ? -9.808 -1.650 12.870 1.00 59.12 106 VAL A N 1
ATOM 772 C CA . VAL A 1 106 ? -10.594 -2.779 12.345 1.00 59.12 106 VAL A CA 1
ATOM 773 C C . VAL A 1 106 ? -9.822 -4.081 12.547 1.00 59.12 106 VAL A C 1
ATOM 775 O O . VAL A 1 106 ? -8.706 -4.214 12.042 1.00 59.12 106 VAL A O 1
ATOM 778 N N . SER A 1 107 ? -10.430 -5.062 13.222 1.00 51.03 107 SER A N 1
ATOM 779 C CA . SER A 1 107 ? -9.879 -6.422 13.384 1.00 51.03 107 SER A CA 1
ATOM 780 C C . SER A 1 107 ? -9.584 -7.108 12.038 1.00 51.03 107 SER A C 1
ATOM 782 O O . SER A 1 107 ? -8.675 -7.927 11.943 1.00 51.03 107 SER A O 1
ATOM 784 N N . GLY A 1 108 ? -10.293 -6.710 10.978 1.00 53.78 108 GLY A N 1
ATOM 785 C CA . GLY A 1 108 ? -10.120 -7.156 9.593 1.00 53.78 108 GLY A CA 1
ATOM 786 C C . GLY A 1 108 ? -9.154 -6.335 8.727 1.00 53.78 108 GLY A C 1
ATOM 787 O O . GLY A 1 108 ? -9.171 -6.501 7.513 1.00 53.78 108 GLY A O 1
ATOM 788 N N . ASN A 1 109 ? -8.306 -5.464 9.288 1.00 60.47 109 ASN A N 1
ATOM 789 C CA . ASN A 1 109 ? -7.327 -4.656 8.528 1.00 60.47 109 ASN A CA 1
ATOM 790 C C . ASN A 1 109 ? -6.162 -5.457 7.903 1.00 60.47 109 ASN A C 1
ATOM 792 O O . ASN A 1 109 ? -5.120 -4.889 7.571 1.00 60.47 109 ASN A O 1
ATOM 796 N N . LEU A 1 110 ? -6.326 -6.769 7.746 1.00 64.50 110 LEU A N 1
ATOM 797 C CA . LEU A 1 110 ? -5.341 -7.651 7.145 1.00 64.50 110 LEU A CA 1
ATOM 798 C C . LEU A 1 110 ? -5.233 -7.332 5.656 1.00 64.50 110 LEU A C 1
ATOM 800 O O . LEU A 1 110 ? -6.076 -7.705 4.845 1.00 64.50 110 LEU A O 1
ATOM 804 N N . VAL A 1 111 ? -4.167 -6.629 5.307 1.00 69.44 111 VAL A N 1
ATOM 805 C CA . VAL A 1 111 ? -3.798 -6.341 3.928 1.00 69.44 111 VAL A CA 1
ATOM 806 C C . VAL A 1 111 ? -2.513 -7.088 3.635 1.00 69.44 111 VAL A C 1
ATOM 808 O O . VAL A 1 111 ? -1.500 -6.843 4.289 1.00 69.44 111 VAL A O 1
ATOM 811 N N . ALA A 1 112 ? -2.566 -7.982 2.649 1.00 71.88 112 ALA A N 1
ATOM 812 C CA . ALA A 1 112 ? -1.380 -8.664 2.166 1.00 71.88 112 ALA A CA 1
ATOM 813 C C . ALA A 1 112 ? -0.444 -7.687 1.460 1.00 71.88 112 ALA A C 1
ATOM 815 O O . ALA A 1 112 ? -0.883 -6.860 0.650 1.00 71.88 112 ALA A O 1
ATOM 816 N N . ILE A 1 113 ? 0.835 -7.808 1.800 1.00 76.38 113 ILE A N 1
ATOM 817 C CA . ILE A 1 113 ? 1.935 -7.150 1.125 1.00 76.38 113 ILE A CA 1
ATOM 818 C C . ILE A 1 113 ? 2.878 -8.233 0.628 1.00 76.38 113 ILE A C 1
ATOM 820 O O . ILE A 1 113 ? 3.427 -8.983 1.422 1.00 76.38 113 ILE A O 1
ATOM 824 N N . THR A 1 114 ? 3.075 -8.341 -0.676 1.00 78.69 114 THR A N 1
ATOM 825 C CA . THR A 1 114 ? 3.966 -9.354 -1.254 1.00 78.69 114 THR A CA 1
ATOM 826 C C . THR A 1 114 ? 4.942 -8.678 -2.190 1.00 78.69 114 THR A C 1
ATOM 828 O O . THR A 1 114 ? 4.532 -7.885 -3.030 1.00 78.69 114 THR A O 1
ATOM 831 N N . VAL A 1 115 ? 6.224 -8.995 -2.047 1.00 74.50 115 VAL A N 1
ATOM 832 C CA . VAL A 1 115 ? 7.273 -8.551 -2.965 1.00 74.50 115 VAL A CA 1
ATOM 833 C C . VAL A 1 115 ? 7.631 -9.728 -3.865 1.00 74.50 115 VAL A C 1
ATOM 835 O O . VAL A 1 115 ? 7.772 -10.849 -3.378 1.00 74.50 115 VAL A O 1
ATOM 838 N N . GLY A 1 116 ? 7.708 -9.485 -5.173 1.00 68.81 116 GLY A N 1
ATOM 839 C CA . GLY A 1 116 ? 7.999 -10.513 -6.168 1.00 68.81 116 GLY A CA 1
ATOM 840 C C . GLY A 1 116 ? 9.462 -10.960 -6.171 1.00 68.81 116 GLY A C 1
ATOM 841 O O . GLY A 1 116 ? 9.721 -12.148 -6.012 1.00 68.81 116 GLY A O 1
ATOM 842 N N . ASN A 1 117 ? 10.399 -10.021 -6.344 1.00 64.44 117 ASN A N 1
ATOM 843 C CA . ASN A 1 117 ? 11.839 -10.288 -6.438 1.00 64.44 117 ASN A CA 1
ATOM 844 C C . ASN A 1 117 ? 12.619 -9.499 -5.372 1.00 64.44 117 ASN A C 1
ATOM 846 O O . ASN A 1 117 ? 12.113 -8.557 -4.784 1.00 64.44 117 ASN A O 1
ATOM 850 N N . SER A 1 118 ? 13.829 -9.950 -5.065 1.00 63.34 118 SER A N 1
ATOM 851 C CA . SER A 1 118 ? 14.506 -9.804 -3.769 1.00 63.34 118 SER A CA 1
ATOM 852 C C . SER A 1 118 ? 14.884 -8.392 -3.293 1.00 63.34 118 SER A C 1
ATOM 854 O O . SER A 1 118 ? 15.412 -8.273 -2.196 1.00 63.34 118 SER A O 1
ATOM 856 N N . ALA A 1 119 ? 14.637 -7.328 -4.058 1.00 68.69 119 ALA A N 1
ATOM 857 C CA . ALA A 1 119 ? 15.175 -6.000 -3.755 1.00 68.69 119 ALA A CA 1
ATOM 858 C C . ALA A 1 119 ? 14.453 -5.257 -2.626 1.00 68.69 119 ALA A C 1
ATOM 860 O O . ALA A 1 119 ? 15.013 -4.350 -1.996 1.00 68.69 119 ALA A O 1
ATOM 861 N N . ILE A 1 120 ? 13.186 -5.604 -2.395 1.00 75.31 120 ILE A N 1
ATOM 862 C CA . ILE A 1 120 ? 12.349 -4.985 -1.372 1.00 75.31 120 ILE A CA 1
ATOM 863 C C . ILE A 1 120 ? 12.079 -6.016 -0.279 1.00 75.31 120 ILE A C 1
ATOM 865 O O . ILE A 1 120 ? 11.507 -7.081 -0.509 1.00 75.31 120 ILE A O 1
ATOM 869 N N . VAL A 1 121 ? 12.455 -5.674 0.949 1.00 74.06 121 VAL A N 1
ATOM 870 C CA . VAL A 1 121 ? 12.231 -6.513 2.125 1.00 74.06 121 VAL A CA 1
ATOM 871 C C . VAL A 1 121 ? 11.145 -5.895 2.996 1.00 74.06 121 VAL A C 1
ATOM 873 O O . VAL A 1 121 ? 11.030 -4.678 3.159 1.00 74.06 121 VAL A O 1
ATOM 876 N N . LEU A 1 122 ? 10.332 -6.770 3.575 1.00 70.12 122 LEU A N 1
ATOM 877 C CA . LEU A 1 122 ? 9.324 -6.428 4.568 1.00 70.12 122 LEU A CA 1
ATOM 878 C C . LEU A 1 122 ? 9.969 -6.441 5.951 1.00 70.12 122 LEU A C 1
ATOM 880 O O . LEU A 1 122 ? 10.492 -7.470 6.374 1.00 70.12 122 LEU A O 1
ATOM 884 N N . SER A 1 123 ? 9.926 -5.315 6.656 1.00 60.56 123 SER A N 1
ATOM 885 C CA . SER A 1 123 ? 10.669 -5.121 7.913 1.00 60.56 123 SER A CA 1
ATOM 886 C C . SER A 1 123 ? 9.797 -5.011 9.167 1.00 60.56 123 SER A C 1
ATOM 888 O O . SER A 1 123 ? 10.299 -4.635 10.225 1.00 60.56 123 SER A O 1
ATOM 890 N N . ASP A 1 124 ? 8.515 -5.381 9.102 1.00 53.50 124 ASP A N 1
ATOM 891 C CA . ASP A 1 124 ? 7.645 -5.415 10.282 1.00 53.50 124 ASP A CA 1
ATOM 892 C C . ASP A 1 124 ? 7.466 -6.820 10.896 1.00 53.50 124 ASP A C 1
ATOM 894 O O . ASP A 1 124 ? 7.733 -7.862 10.285 1.00 53.50 124 ASP A O 1
ATOM 898 N N . ASN A 1 125 ? 7.060 -6.832 12.171 1.00 45.94 125 ASN A N 1
ATOM 899 C CA . ASN A 1 125 ? 6.960 -8.013 13.027 1.00 45.94 125 ASN A CA 1
ATOM 900 C C . ASN A 1 125 ? 6.061 -9.100 12.411 1.00 45.94 125 ASN A C 1
ATOM 902 O O . ASN A 1 125 ? 4.843 -9.111 12.618 1.00 45.94 125 ASN A O 1
ATOM 906 N N . ASN A 1 126 ? 6.701 -10.098 11.790 1.00 48.72 126 ASN A N 1
ATOM 907 C CA . ASN A 1 126 ? 6.162 -11.415 11.429 1.00 48.72 126 ASN A CA 1
ATOM 908 C C . ASN A 1 126 ? 5.691 -11.589 9.962 1.00 48.72 126 ASN A C 1
ATOM 910 O O . ASN A 1 126 ? 4.888 -12.482 9.697 1.00 48.72 126 ASN A O 1
ATOM 914 N N . GLY A 1 127 ? 6.164 -10.760 9.021 1.00 51.81 127 GLY A N 1
ATOM 915 C CA . GLY A 1 127 ? 6.227 -11.085 7.585 1.00 51.81 127 GLY A CA 1
ATOM 916 C C . GLY A 1 127 ? 4.953 -10.866 6.755 1.00 51.81 127 GLY A C 1
ATOM 917 O O . GLY A 1 127 ? 4.067 -11.713 6.744 1.00 51.81 127 GLY A O 1
ATOM 918 N N . ALA A 1 128 ? 4.927 -9.788 5.960 1.00 60.62 128 ALA A N 1
ATOM 919 C CA . ALA A 1 128 ? 4.072 -9.626 4.769 1.00 60.62 128 ALA A CA 1
ATOM 920 C C . ALA A 1 128 ? 2.603 -9.196 4.950 1.00 60.62 128 ALA A C 1
ATOM 922 O O . ALA A 1 128 ? 1.844 -9.243 3.985 1.00 60.62 128 ALA A O 1
ATOM 923 N N . LEU A 1 129 ? 2.164 -8.726 6.122 1.00 62.84 129 LEU A N 1
ATOM 924 C CA . LEU A 1 129 ? 0.795 -8.207 6.291 1.00 62.84 129 LEU A CA 1
ATOM 925 C C . LEU A 1 129 ? 0.821 -6.874 7.042 1.00 62.84 129 LEU A C 1
ATOM 927 O O . LEU A 1 129 ? 1.586 -6.746 7.988 1.00 62.84 129 LEU A O 1
ATOM 931 N N . LEU A 1 130 ? -0.074 -5.934 6.708 1.00 67.88 130 LEU A N 1
ATOM 932 C CA . LEU A 1 130 ? -0.401 -4.841 7.635 1.00 67.88 130 LEU A CA 1
ATOM 933 C C . LEU A 1 130 ? -0.967 -5.459 8.918 1.00 67.88 130 LEU A C 1
ATOM 935 O O . LEU A 1 130 ? -2.106 -5.936 8.925 1.00 67.88 130 LEU A O 1
ATOM 939 N N . LYS A 1 131 ? -0.180 -5.481 9.997 1.00 55.16 131 LYS A N 1
ATOM 940 C CA . LYS A 1 131 ? -0.598 -6.086 11.268 1.00 55.16 131 LYS A CA 1
ATOM 941 C C . LYS A 1 131 ? -0.979 -5.006 12.276 1.00 55.16 131 LYS A C 1
ATOM 943 O O . LYS A 1 131 ? -0.292 -4.009 12.452 1.00 55.16 131 LYS A O 1
ATOM 948 N N . LEU A 1 132 ? -2.143 -5.220 12.891 1.00 52.88 132 LEU A N 1
ATOM 949 C CA . LEU A 1 132 ? -2.640 -4.650 14.148 1.00 52.88 132 LEU A CA 1
ATOM 950 C C . LEU A 1 132 ? -2.085 -3.269 14.544 1.00 52.88 132 LEU A C 1
ATOM 952 O O . LEU A 1 132 ? -1.116 -3.149 15.286 1.00 52.88 132 LEU A O 1
ATOM 956 N N . GLY A 1 133 ? -2.821 -2.219 14.188 1.00 49.69 133 GLY A N 1
ATOM 957 C CA . GLY A 1 133 ? -2.931 -1.089 15.100 1.00 49.69 133 GLY A CA 1
ATOM 958 C C . GLY A 1 133 ? -3.888 -1.523 16.203 1.00 49.69 133 GLY A C 1
ATOM 959 O O . GLY A 1 133 ? -4.966 -2.012 15.883 1.00 49.69 133 GLY A O 1
ATOM 960 N N . ALA A 1 134 ? -3.490 -1.403 17.469 1.00 47.38 134 ALA A N 1
ATOM 961 C CA . ALA A 1 134 ? -4.181 -1.903 18.665 1.00 47.38 134 ALA A CA 1
ATOM 962 C C . ALA A 1 134 ? -5.588 -1.310 18.954 1.00 47.38 134 ALA A C 1
ATOM 964 O O . ALA A 1 134 ? -5.972 -1.159 20.109 1.00 47.38 134 ALA A O 1
ATOM 965 N N . GLY A 1 135 ? -6.369 -0.937 17.939 1.00 48.78 135 GLY A N 1
ATOM 966 C CA . GLY A 1 135 ? -7.793 -0.668 18.102 1.00 48.78 135 GLY A CA 1
ATOM 967 C C . GLY A 1 135 ? -8.581 -1.965 17.946 1.00 48.78 135 GLY A C 1
ATOM 968 O O . GLY A 1 135 ? -8.510 -2.607 16.901 1.00 48.78 135 GLY A O 1
ATOM 969 N N . PHE A 1 136 ? -9.323 -2.342 18.982 1.00 50.31 136 PHE A N 1
ATOM 970 C CA . PHE A 1 136 ? -10.312 -3.411 18.914 1.00 50.31 136 PHE A CA 1
ATOM 971 C C . PHE A 1 136 ? -11.656 -2.797 18.520 1.00 50.31 136 PHE A C 1
ATOM 973 O O . PHE A 1 136 ? -12.213 -1.999 19.275 1.00 50.31 136 PHE A O 1
ATOM 980 N N . ILE A 1 137 ? -12.175 -3.163 17.345 1.00 54.66 137 ILE A N 1
ATOM 981 C CA . ILE A 1 137 ? -13.522 -2.762 16.912 1.00 54.66 137 ILE A CA 1
ATOM 982 C C . ILE A 1 137 ? -14.569 -3.184 17.945 1.00 54.66 137 ILE A C 1
ATOM 984 O O . ILE A 1 137 ? -15.461 -2.399 18.237 1.00 54.66 137 ILE A O 1
ATOM 988 N N . ASP A 1 138 ? -14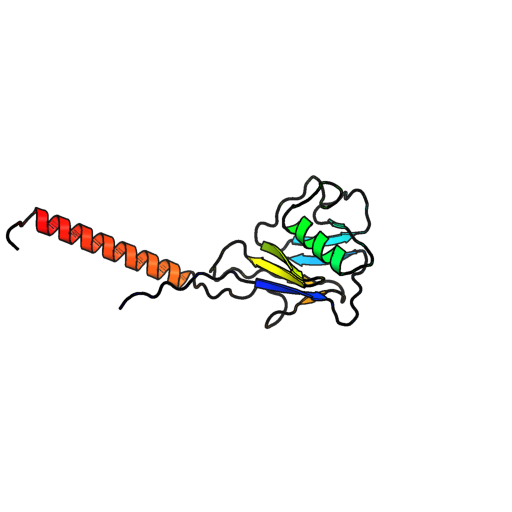.413 -4.370 18.538 1.00 56.19 138 ASP A N 1
ATOM 989 C CA . ASP A 1 138 ? -15.350 -4.894 19.532 1.00 56.19 138 ASP A CA 1
ATOM 990 C C . ASP A 1 138 ? -15.366 -3.997 20.773 1.00 56.19 138 ASP A C 1
ATOM 992 O O . ASP A 1 138 ? -16.420 -3.562 21.208 1.00 56.19 138 ASP A O 1
ATOM 996 N N . THR A 1 139 ? -14.196 -3.550 21.241 1.00 55.44 139 THR A N 1
ATOM 997 C CA . THR A 1 139 ? -14.100 -2.565 22.329 1.00 55.44 139 THR A CA 1
ATOM 998 C C . THR A 1 139 ? -14.684 -1.200 21.948 1.00 55.44 139 THR A C 1
ATOM 1000 O O . THR A 1 139 ? -15.266 -0.520 22.791 1.00 55.44 139 THR A O 1
ATOM 1003 N N . ALA A 1 140 ? -14.555 -0.765 20.691 1.00 54.47 140 ALA A N 1
ATOM 1004 C CA . ALA A 1 140 ? -15.177 0.476 20.227 1.00 54.47 140 ALA A CA 1
ATOM 1005 C C . ALA A 1 140 ? -16.714 0.367 20.173 1.00 54.47 140 ALA A C 1
ATOM 1007 O O . ALA A 1 140 ? -17.405 1.319 20.543 1.00 54.47 140 ALA A O 1
ATOM 1008 N N . ILE A 1 141 ? -17.239 -0.789 19.755 1.00 62.12 141 ILE A N 1
ATOM 1009 C CA . ILE A 1 141 ? -18.672 -1.110 19.744 1.00 62.12 141 ILE A CA 1
ATOM 1010 C C . ILE A 1 141 ? -19.208 -1.203 21.177 1.00 62.12 141 ILE A C 1
ATOM 1012 O O . ILE A 1 141 ? -20.210 -0.556 21.477 1.00 62.12 141 ILE A O 1
ATOM 1016 N N . ASP A 1 142 ? -18.514 -1.906 22.072 1.00 70.25 142 ASP A N 1
ATOM 1017 C CA . ASP A 1 142 ? -18.886 -2.031 23.486 1.00 70.25 142 ASP A CA 1
ATOM 1018 C C . ASP A 1 142 ? -18.927 -0.651 24.174 1.00 70.25 142 ASP A C 1
ATOM 1020 O O . ASP A 1 142 ? -19.866 -0.335 24.904 1.00 70.25 142 ASP A O 1
ATOM 1024 N N . ASN A 1 143 ? -17.963 0.232 23.882 1.00 59.72 143 ASN A N 1
ATOM 1025 C CA . ASN A 1 143 ? -17.933 1.602 24.414 1.00 59.72 143 ASN A CA 1
ATOM 1026 C C . ASN A 1 143 ? -19.074 2.489 23.878 1.00 59.72 143 ASN A C 1
ATOM 1028 O O . ASN A 1 143 ? -19.624 3.317 24.615 1.00 59.72 143 ASN A O 1
ATOM 1032 N N . LEU A 1 144 ? -19.440 2.333 22.602 1.00 67.62 144 LEU A N 1
ATOM 1033 C CA . LEU A 1 144 ? -20.604 2.998 22.008 1.00 67.62 144 LEU A CA 1
ATOM 1034 C C . LEU A 1 144 ? -21.912 2.508 22.640 1.00 67.62 144 LEU A C 1
ATOM 1036 O O . LEU A 1 144 ? -22.768 3.327 22.976 1.00 67.62 144 LEU A O 1
ATOM 1040 N N . GLN A 1 145 ? -22.050 1.198 22.848 1.00 77.81 145 GLN A N 1
ATOM 1041 C CA . GLN A 1 145 ? -23.214 0.606 23.509 1.00 77.81 145 GLN A CA 1
ATOM 1042 C C . GLN A 1 145 ? -23.332 1.071 24.966 1.00 77.81 145 GLN A C 1
ATOM 1044 O O . GLN A 1 145 ? -24.412 1.494 25.380 1.00 77.81 145 GLN A O 1
ATOM 1049 N N . ALA A 1 146 ? -22.223 1.101 25.708 1.00 69.69 146 ALA A N 1
ATOM 1050 C CA . ALA A 1 146 ? -22.194 1.598 27.083 1.00 69.69 146 ALA A CA 1
ATOM 1051 C C . ALA A 1 146 ? -22.579 3.089 27.171 1.00 69.69 146 ALA A C 1
ATOM 1053 O O . ALA A 1 146 ? -23.344 3.489 28.046 1.00 69.69 146 ALA A O 1
ATOM 1054 N N . SER A 1 147 ? -22.116 3.915 26.226 1.00 63.75 147 SER A N 1
ATOM 1055 C CA . SER A 1 147 ? -22.483 5.341 26.160 1.00 63.75 147 SER A CA 1
ATOM 1056 C C . SER A 1 147 ? -23.968 5.551 25.828 1.00 63.75 147 SER A C 1
ATOM 1058 O O . SER A 1 147 ? -24.612 6.449 26.370 1.00 63.75 147 SER A O 1
ATOM 1060 N N . ALA A 1 148 ? -24.538 4.715 24.956 1.00 71.50 148 ALA A N 1
ATOM 1061 C CA . ALA A 1 148 ? -25.957 4.763 24.604 1.00 71.50 148 ALA A CA 1
ATOM 1062 C C . ALA A 1 148 ? -26.879 4.307 25.753 1.00 71.50 148 ALA A C 1
ATOM 1064 O O . ALA A 1 148 ? -27.960 4.876 25.928 1.00 71.50 148 ALA A O 1
ATOM 1065 N N . GLN A 1 149 ? -26.450 3.325 26.555 1.00 77.44 149 GLN A N 1
ATOM 1066 C CA . GLN A 1 149 ? -27.164 2.906 27.767 1.00 77.44 149 GLN A CA 1
ATOM 1067 C C . GLN A 1 149 ? -27.200 4.019 28.812 1.00 77.44 149 GLN A C 1
ATOM 1069 O O . GLN A 1 149 ? -28.284 4.368 29.268 1.00 77.44 149 GLN A O 1
ATOM 1074 N N . ILE A 1 150 ? -26.059 4.657 29.097 1.00 74.19 150 ILE A N 1
ATOM 1075 C CA . ILE A 1 150 ? -25.995 5.791 30.034 1.00 74.19 150 ILE A CA 1
ATOM 1076 C C . ILE A 1 150 ? -26.943 6.916 29.595 1.00 74.19 150 ILE A C 1
ATOM 1078 O O . ILE A 1 150 ? -27.688 7.454 30.408 1.00 74.19 150 ILE A O 1
ATOM 1082 N N . ASN A 1 151 ? -26.972 7.252 28.303 1.00 76.06 151 ASN A N 1
ATOM 1083 C CA . ASN A 1 151 ? -27.882 8.283 27.798 1.00 76.06 151 ASN A CA 1
ATOM 1084 C C . ASN A 1 151 ? -29.361 7.888 27.932 1.00 76.06 151 ASN A C 1
ATOM 1086 O O . ASN A 1 151 ? -30.195 8.752 28.198 1.00 76.06 151 ASN A O 1
ATOM 1090 N N . SER A 1 152 ? -29.689 6.603 27.769 1.00 77.00 152 SER A N 1
ATOM 1091 C CA . SER A 1 152 ? -31.056 6.105 27.975 1.00 77.00 152 SER A CA 1
ATOM 1092 C C . SER A 1 152 ? -31.460 6.147 29.450 1.00 77.00 152 SER A C 1
ATOM 1094 O O . SER A 1 152 ? -32.574 6.560 29.759 1.00 77.00 152 SER A O 1
ATOM 1096 N N . GLU A 1 153 ? -30.551 5.801 30.362 1.00 81.06 153 GLU A N 1
ATOM 1097 C CA . GLU A 1 153 ? -30.772 5.873 31.812 1.00 81.06 153 GLU A CA 1
ATOM 1098 C C . GLU A 1 153 ? -30.936 7.321 32.294 1.00 81.06 153 GLU A C 1
ATOM 1100 O O . GLU A 1 153 ? -31.844 7.620 33.067 1.00 81.06 153 GLU A O 1
ATOM 1105 N N . VAL A 1 154 ? -30.117 8.250 31.790 1.00 78.25 154 VAL A N 1
ATOM 1106 C CA . VAL A 1 154 ? -30.236 9.686 32.096 1.00 78.25 154 VAL A CA 1
ATOM 1107 C C . VAL A 1 154 ? -31.548 10.260 31.557 1.00 78.25 154 VAL A C 1
ATOM 1109 O O . VAL A 1 154 ? -32.211 11.027 32.254 1.00 78.25 154 VAL A O 1
ATOM 1112 N N . ALA A 1 155 ? -31.950 9.884 30.340 1.00 80.19 155 ALA A N 1
ATOM 1113 C CA . ALA A 1 155 ? -33.227 10.307 29.770 1.00 80.19 155 ALA A CA 1
ATOM 1114 C C . ALA A 1 155 ? -34.419 9.773 30.580 1.00 80.19 155 ALA A C 1
ATOM 1116 O O . ALA A 1 155 ? -35.373 10.511 30.825 1.00 80.19 155 ALA A O 1
ATOM 1117 N N . GLN A 1 156 ? -34.347 8.521 31.035 1.00 82.62 156 GLN A N 1
ATOM 1118 C CA . GLN A 1 156 ? -35.366 7.930 31.895 1.00 82.62 156 GLN A CA 1
ATOM 1119 C C . GLN A 1 156 ? -35.437 8.637 33.255 1.00 82.62 156 GLN A C 1
ATOM 1121 O O . GLN A 1 156 ? -36.525 8.987 33.702 1.00 82.62 156 GLN A O 1
ATOM 1126 N N . PHE A 1 157 ? -34.295 8.922 33.879 1.00 78.06 157 PHE A N 1
ATOM 1127 C CA . PHE A 1 157 ? -34.246 9.631 35.157 1.00 78.06 157 PHE A CA 1
ATOM 1128 C C . PHE A 1 157 ? -34.804 11.060 35.059 1.00 78.06 157 PHE A C 1
ATOM 1130 O O . PHE A 1 157 ? -35.568 11.488 35.920 1.00 78.06 157 PHE A O 1
ATOM 1137 N N . LEU A 1 158 ? -34.488 11.790 33.983 1.00 78.19 158 LEU A N 1
ATOM 1138 C CA . LEU A 1 158 ? -35.065 13.114 33.722 1.00 78.19 158 LEU A CA 1
ATOM 1139 C C . LEU A 1 158 ? -36.589 13.051 33.539 1.00 78.19 158 LEU A C 1
ATOM 1141 O O . LEU A 1 158 ? -37.297 13.898 34.080 1.00 78.19 158 LEU A O 1
ATOM 1145 N N . ALA A 1 159 ? -37.095 12.037 32.833 1.00 80.56 159 ALA A N 1
ATOM 1146 C CA . ALA A 1 159 ? -38.534 11.823 32.687 1.00 80.56 159 ALA A CA 1
ATOM 1147 C C . ALA A 1 159 ? -39.207 11.477 34.031 1.00 80.56 159 ALA A C 1
ATOM 1149 O O . ALA A 1 159 ? -40.302 11.954 34.321 1.00 80.56 159 ALA A O 1
ATOM 1150 N N . GLU A 1 160 ? -38.551 10.687 34.883 1.00 81.06 160 GLU A N 1
ATOM 1151 C CA . GLU A 1 160 ? -39.048 10.352 36.223 1.00 81.06 160 GLU A CA 1
ATOM 1152 C C . GLU A 1 160 ? -39.053 11.575 37.164 1.00 81.06 160 GLU A C 1
ATOM 1154 O O . GLU A 1 160 ? -40.004 11.750 37.930 1.00 81.06 160 GLU A O 1
ATOM 1159 N N . MET A 1 161 ? -38.061 12.469 37.059 1.00 72.50 161 MET A N 1
ATOM 1160 C CA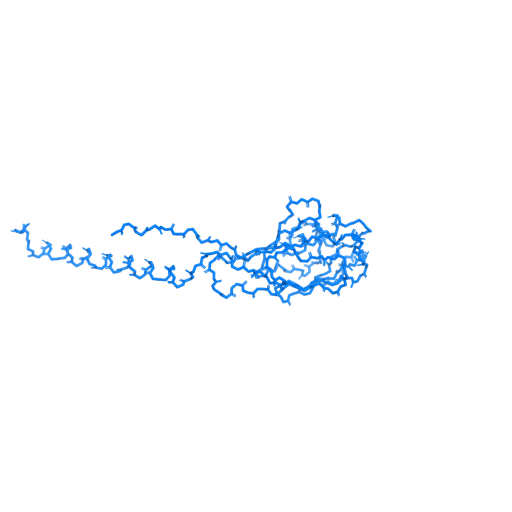 . MET A 1 161 ? -38.033 13.751 37.783 1.00 72.50 161 MET A CA 1
ATOM 1161 C C . MET A 1 161 ? -39.116 14.733 37.314 1.00 72.50 161 MET A C 1
ATOM 1163 O O . MET A 1 161 ? -39.679 15.460 38.131 1.00 72.50 161 MET A O 1
ATOM 1167 N N . GLU A 1 162 ? -39.429 14.761 36.016 1.00 71.00 162 GLU A N 1
ATOM 1168 C CA . GLU A 1 162 ? -40.509 15.598 35.472 1.00 71.00 162 GLU A CA 1
ATOM 1169 C C . GLU A 1 162 ? -41.888 15.151 35.993 1.00 71.00 162 GLU A C 1
ATOM 1171 O O . GLU A 1 162 ? -42.770 15.978 36.231 1.00 71.00 162 GLU A O 1
ATOM 1176 N N . ILE A 1 163 ? -42.061 13.847 36.233 1.00 63.25 163 ILE A N 1
ATOM 1177 C CA . ILE A 1 163 ? -43.311 13.262 36.738 1.00 63.25 163 ILE A CA 1
ATOM 1178 C C . ILE A 1 163 ? -43.435 13.387 38.270 1.00 63.25 163 ILE A C 1
ATOM 1180 O O . ILE A 1 163 ? -44.557 13.425 38.784 1.00 63.25 163 ILE A O 1
ATOM 1184 N N . ASN A 1 164 ? -42.328 13.494 39.018 1.00 64.00 164 ASN A N 1
ATOM 1185 C CA . ASN A 1 164 ? -42.354 13.629 40.479 1.00 64.00 164 ASN A CA 1
ATOM 1186 C C . ASN A 1 164 ? -41.356 14.689 41.002 1.00 64.00 164 ASN A C 1
ATOM 1188 O O . ASN A 1 164 ? -40.251 14.342 41.420 1.00 64.00 164 ASN A O 1
ATOM 1192 N N . PRO A 1 165 ? -41.744 15.977 41.055 1.00 59.50 165 PRO A N 1
ATOM 1193 C CA . PRO A 1 165 ? -40.846 17.082 41.412 1.00 59.50 165 PRO A CA 1
ATOM 1194 C C . PRO A 1 165 ? -40.450 17.159 42.903 1.00 59.50 165 PRO A C 1
ATOM 1196 O O . PRO A 1 165 ? -39.840 18.145 43.307 1.00 59.50 165 PRO A O 1
ATOM 1199 N N . ASN A 1 166 ? -40.810 16.169 43.732 1.00 59.81 166 ASN A N 1
ATOM 1200 C CA . ASN A 1 166 ? -40.604 16.178 45.190 1.00 59.81 166 ASN A CA 1
ATOM 1201 C C . ASN A 1 166 ? -39.660 15.068 45.705 1.00 59.81 166 ASN A C 1
ATOM 1203 O O . ASN A 1 166 ? -39.737 14.704 46.882 1.00 59.81 166 ASN A O 1
ATOM 1207 N N . LEU A 1 167 ? -38.793 14.529 44.843 1.00 53.19 167 LEU A N 1
ATOM 1208 C CA . LEU A 1 167 ? -37.589 13.794 45.254 1.00 53.19 167 LEU A CA 1
ATOM 1209 C C . LEU A 1 167 ? -36.383 14.737 45.326 1.00 53.19 167 LEU A C 1
ATOM 1211 O O . LEU A 1 167 ? -36.258 15.597 44.427 1.00 53.19 167 LEU A O 1
#

Radius of gyration: 23.06 Å; chains: 1; bounding box: 65×28×66 Å

Secondary structure (DSSP, 8-state):
--------PPPEEEEEE-TT--PPTT-EEEETTEEEEEE--SS--STTEEE--SSHHHHHHHHHHHHHT-S-BTTTB-TT----SSEEEEEEETTEEEEEESSSS-TT---BEEESSTTEEE-STTSSB-B--S--HHHHHHHHHHHHHHHHHHHHHHHHHHH-TT-

Organism: NCBI:txid412755

Foldseek 3Di:
DPDPPDDFFWQKWKKFWDPVAWDDAQWWKAKQNDIAGEHCDAQDDDENYFDDDRHQQNSLVLNQCQQQVHDDDSPSGDPPGDHRQFWHWDDPDRGMIMITGPDTQDPPSWIFIDTDDDGMDIDDDPDGTRDDPPRHVVVVVVVVVVVVVVVVVVVVVVVVCVVPVPD